Protein AF-A0A7Y2Z597-F1 (afdb_monomer)

Solvent-accessible surface area (backbone atoms only — not comparable to full-atom values): 3616 Å² total; per-residue (Å²): 109,71,66,60,31,48,49,27,35,56,49,12,52,52,34,33,55,51,24,50,41,50,70,7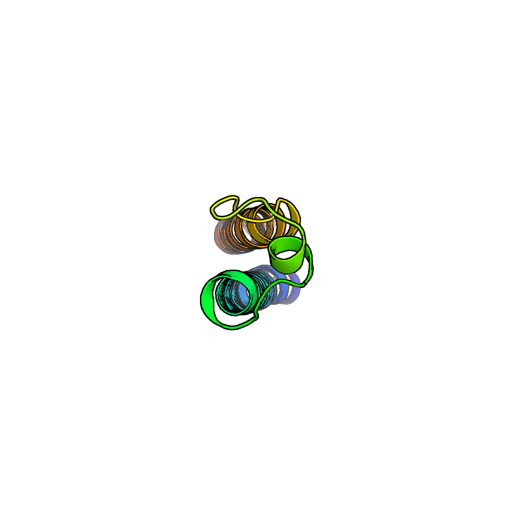6,72,41,86,52,77,72,56,77,76,74,55,89,86,66,79,50,68,65,43,54,47,34,36,52,51,12,52,51,30,30,50,51,24,72,67,58,71,83,79,127

pLDDT: mean 78.87, std 14.82, range [49.97, 94.44]

Radius of gyration: 14.96 Å; Cα contacts (8 Å, |Δi|>4): 56; chains: 1; bounding box: 32×18×46 Å

Secondary structure (DSSP, 8-state):
-HHHHHHHHHHHHHHHHHHHHHHHTS--GGGGGS-TT---HHHHHHHHHHHHHHHHHHH-----

Foldseek 3Di:
DVVLLVCLQVVLVVLLVVLVCCQPPDPDPVVVPDDPPDSPPVSVVSNVSSVVSNVCSVPVDPPD

Mean predicted aligned error: 8.18 Å

Sequence (64 aa):
MKILRFVLVFGGIALIGYGLYSLIGAPNPETINGVEGTISQQVLGMLGIGILAILAGVFMRRRR

Structure (mmCIF, N/CA/C/O backbone):
data_AF-A0A7Y2Z597-F1
#
_entry.id   AF-A0A7Y2Z597-F1
#
loop_
_atom_site.group_PDB
_atom_site.id
_atom_site.type_symbol
_atom_site.label_atom_id
_atom_site.label_alt_id
_atom_site.label_comp_id
_atom_site.label_asym_id
_atom_site.label_entity_id
_atom_site.label_seq_id
_atom_site.pdbx_PDB_ins_code
_atom_site.Cartn_x
_atom_site.Cartn_y
_atom_site.Cartn_z
_atom_site.occupancy
_atom_site.B_iso_or_equiv
_atom_site.auth_seq_id
_atom_site.auth_comp_id
_atom_site.auth_asym_id
_atom_site.auth_atom_id
_atom_site.pdbx_PDB_model_num
ATOM 1 N N . MET A 1 1 ? -11.635 9.450 14.526 1.00 62.09 1 MET A N 1
ATOM 2 C CA . MET A 1 1 ? -10.609 8.379 14.603 1.00 62.09 1 MET A CA 1
ATOM 3 C C . MET A 1 1 ? -10.935 7.126 13.782 1.00 62.09 1 MET A C 1
ATOM 5 O O . MET A 1 1 ? -10.037 6.646 13.111 1.00 62.09 1 MET A O 1
ATOM 9 N N . LYS A 1 2 ? -12.164 6.569 13.808 1.00 77.38 2 LYS A N 1
ATOM 10 C CA . LYS A 1 2 ? -12.478 5.308 13.089 1.00 77.38 2 LYS A CA 1
ATOM 11 C C . LYS A 1 2 ? -12.301 5.412 11.567 1.00 77.38 2 LYS A C 1
ATOM 13 O O . LYS A 1 2 ? -11.638 4.564 10.990 1.00 77.38 2 LYS A O 1
ATOM 18 N N . ILE A 1 3 ? -12.829 6.476 10.957 1.00 86.06 3 ILE A N 1
ATOM 19 C CA . ILE A 1 3 ? -12.728 6.717 9.508 1.00 86.06 3 ILE A CA 1
ATOM 20 C C . ILE A 1 3 ? -11.272 6.944 9.093 1.00 86.06 3 ILE A C 1
ATOM 22 O O . ILE A 1 3 ? -10.802 6.297 8.173 1.00 86.06 3 ILE A O 1
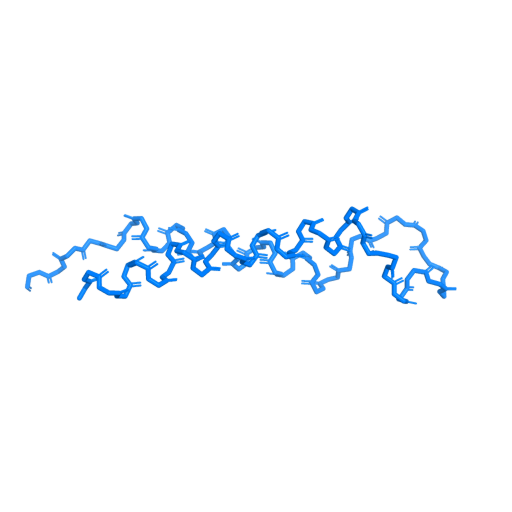ATOM 26 N N . LEU A 1 4 ? -10.525 7.780 9.823 1.00 86.69 4 LEU A N 1
ATOM 27 C CA . LEU A 1 4 ? -9.114 8.044 9.522 1.00 86.69 4 LEU A CA 1
ATOM 28 C C . LEU A 1 4 ? -8.256 6.771 9.577 1.00 86.69 4 LEU A C 1
ATOM 30 O O . LEU A 1 4 ? -7.484 6.509 8.663 1.00 86.69 4 LEU A O 1
ATOM 34 N N . ARG A 1 5 ? -8.439 5.940 10.612 1.00 86.94 5 ARG A N 1
ATOM 35 C CA . ARG A 1 5 ? -7.782 4.631 10.702 1.00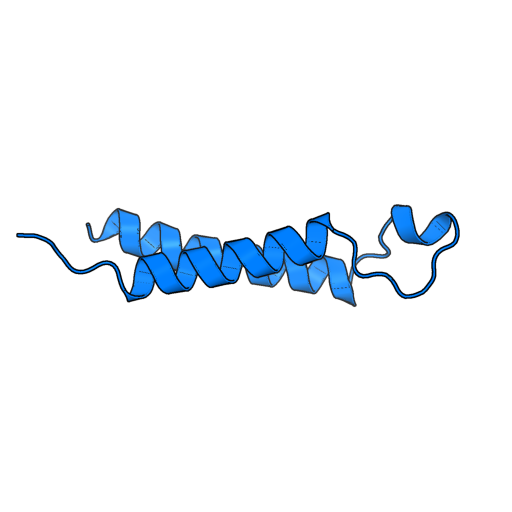 86.94 5 ARG A CA 1
ATOM 36 C C . ARG A 1 5 ? -8.162 3.724 9.533 1.00 86.94 5 ARG A C 1
ATOM 38 O O . ARG A 1 5 ? -7.294 3.055 8.987 1.00 86.94 5 ARG A O 1
ATOM 45 N N . PHE A 1 6 ? -9.441 3.703 9.161 1.00 91.31 6 PHE A N 1
ATOM 46 C CA . PHE A 1 6 ? -9.919 2.903 8.039 1.00 91.31 6 PHE A CA 1
ATOM 47 C C . PHE A 1 6 ? -9.261 3.342 6.727 1.00 91.31 6 PHE A C 1
ATOM 49 O O . PHE A 1 6 ? -8.696 2.508 6.034 1.00 91.31 6 PHE A O 1
ATOM 56 N N . VAL A 1 7 ? -9.240 4.648 6.446 1.00 92.44 7 VAL A N 1
ATOM 57 C CA . VAL A 1 7 ? -8.603 5.229 5.255 1.00 92.44 7 VAL A CA 1
ATOM 58 C C . VAL A 1 7 ? -7.103 4.938 5.217 1.00 92.44 7 VAL A C 1
ATOM 60 O O . VAL A 1 7 ? -6.595 4.562 4.170 1.00 92.44 7 VAL A O 1
ATOM 63 N N . LEU A 1 8 ? -6.395 5.049 6.344 1.00 90.56 8 LEU A N 1
ATOM 64 C CA . LEU A 1 8 ? -4.958 4.762 6.409 1.00 90.56 8 LEU A CA 1
ATOM 65 C C . LEU A 1 8 ? -4.637 3.294 6.105 1.00 90.56 8 LEU A C 1
ATOM 67 O O . LEU A 1 8 ? -3.715 3.008 5.346 1.00 90.56 8 LEU A O 1
ATOM 71 N N . VAL A 1 9 ? -5.415 2.366 6.665 1.00 90.94 9 VAL A N 1
ATOM 72 C CA . VAL A 1 9 ? -5.200 0.931 6.445 1.00 90.94 9 VAL A CA 1
ATOM 73 C C . VAL A 1 9 ? -5.612 0.529 5.028 1.00 90.94 9 VAL A C 1
ATOM 75 O O . VAL A 1 9 ? -4.808 -0.065 4.316 1.00 90.94 9 VAL A O 1
ATOM 78 N N . PHE A 1 10 ? -6.822 0.882 4.583 1.00 94.19 10 PHE A N 1
ATOM 79 C CA . PHE A 1 10 ? -7.295 0.531 3.237 1.00 94.19 10 PHE A CA 1
ATOM 80 C C . PHE A 1 10 ? -6.489 1.230 2.138 1.00 94.19 10 PHE A C 1
ATOM 82 O O . PHE A 1 10 ? -6.130 0.602 1.145 1.00 94.19 10 PHE A O 1
ATOM 89 N N . GLY A 1 11 ? -6.165 2.509 2.332 1.00 93.69 11 GLY A N 1
ATOM 90 C CA . GLY A 1 11 ? -5.332 3.276 1.412 1.00 93.69 11 GLY A CA 1
ATOM 91 C C . GLY A 1 11 ? -3.920 2.711 1.318 1.00 93.69 11 GLY A C 1
ATOM 92 O O . GLY A 1 11 ? -3.413 2.543 0.215 1.00 93.69 11 GLY A O 1
ATOM 93 N N . GLY A 1 12 ? -3.311 2.335 2.448 1.00 91.69 12 GLY A N 1
ATOM 94 C CA . GLY A 1 12 ? -1.997 1.693 2.452 1.00 91.69 12 GLY A CA 1
ATOM 95 C C . GLY A 1 12 ? -1.990 0.340 1.734 1.00 91.69 12 GLY A C 1
ATOM 96 O O . GLY A 1 12 ? -1.089 0.080 0.942 1.00 91.69 12 GLY A O 1
ATOM 97 N N . ILE A 1 13 ? -3.025 -0.487 1.924 1.00 94.31 13 ILE A N 1
ATOM 98 C CA . ILE A 1 13 ? -3.175 -1.764 1.202 1.00 94.31 13 ILE A CA 1
ATOM 99 C C . ILE A 1 13 ? -3.290 -1.527 -0.310 1.00 94.31 13 ILE A C 1
ATOM 101 O O . ILE A 1 13 ? -2.605 -2.194 -1.085 1.00 94.31 13 ILE A O 1
ATOM 105 N N . ALA A 1 14 ? -4.113 -0.565 -0.736 1.00 94.06 14 ALA A N 1
ATOM 106 C CA . ALA A 1 14 ? -4.262 -0.224 -2.150 1.00 94.06 14 ALA A CA 1
ATOM 107 C C . ALA A 1 14 ? -2.945 0.284 -2.762 1.00 94.06 14 ALA A C 1
ATOM 109 O O . ALA A 1 14 ? -2.583 -0.119 -3.867 1.00 94.06 14 ALA A O 1
ATOM 110 N N . LEU A 1 15 ? -2.200 1.116 -2.025 1.00 92.31 15 LEU A N 1
ATOM 111 C CA . LEU A 1 15 ? -0.910 1.652 -2.464 1.00 92.31 15 LEU A CA 1
ATOM 112 C C . LEU A 1 15 ? 0.139 0.544 -2.639 1.00 92.31 15 LEU A C 1
ATOM 114 O O . LEU A 1 15 ? 0.857 0.532 -3.637 1.00 92.31 15 LEU A O 1
ATOM 118 N N . ILE A 1 16 ? 0.190 -0.414 -1.704 1.00 91.88 16 ILE A N 1
ATOM 119 C CA . ILE A 1 16 ? 1.070 -1.587 -1.800 1.00 91.88 16 ILE A CA 1
ATOM 120 C C . ILE A 1 16 ? 0.669 -2.461 -2.989 1.00 91.88 16 ILE A C 1
ATOM 122 O O . ILE A 1 16 ? 1.533 -2.859 -3.766 1.00 91.88 16 ILE A O 1
ATOM 126 N N . GLY A 1 17 ? -0.628 -2.730 -3.164 1.00 90.56 17 GLY A N 1
ATOM 127 C CA . GLY A 1 17 ? -1.128 -3.521 -4.289 1.00 90.56 17 GLY A CA 1
ATOM 128 C C . GLY A 1 17 ? -0.756 -2.908 -5.641 1.00 90.56 17 GLY A C 1
ATOM 129 O O . GLY A 1 17 ? -0.246 -3.605 -6.515 1.00 90.56 17 GLY A O 1
ATOM 130 N N . TYR A 1 18 ? -0.932 -1.593 -5.789 1.00 88.94 18 TYR A N 1
ATOM 131 C CA . TYR A 1 18 ? -0.563 -0.879 -7.011 1.00 88.94 18 TYR A CA 1
ATOM 132 C C . TYR A 1 18 ? 0.962 -0.811 -7.213 1.00 88.94 18 TYR A C 1
ATOM 134 O O . TYR A 1 18 ? 1.441 -1.016 -8.327 1.00 88.94 18 TYR A O 1
ATOM 142 N N . GLY A 1 19 ? 1.744 -0.614 -6.146 1.00 86.50 19 GLY A N 1
A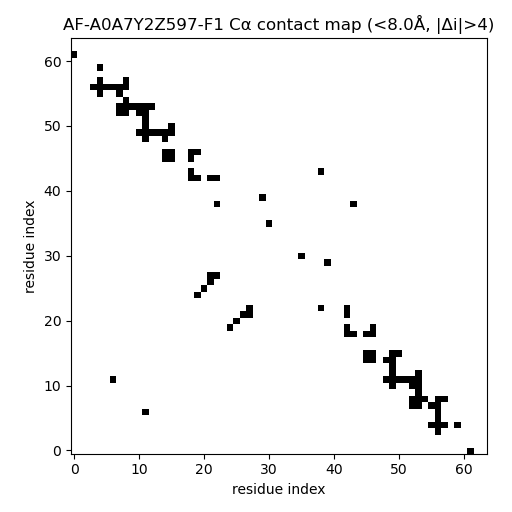TOM 143 C CA . GLY A 1 19 ? 3.210 -0.664 -6.207 1.00 86.50 19 GLY A CA 1
ATOM 144 C C . GLY A 1 19 ? 3.743 -2.032 -6.635 1.00 86.50 19 GLY A C 1
ATOM 145 O O . GLY A 1 19 ? 4.619 -2.105 -7.491 1.00 86.50 19 GLY A O 1
ATOM 146 N N . LEU A 1 20 ? 3.170 -3.120 -6.112 1.00 86.06 20 LEU A N 1
ATOM 147 C CA . LEU A 1 20 ? 3.520 -4.485 -6.520 1.00 86.06 20 LEU A CA 1
ATOM 148 C C . LEU A 1 20 ? 3.108 -4.778 -7.968 1.00 86.06 20 LEU A C 1
ATOM 150 O O . LEU A 1 20 ? 3.886 -5.374 -8.710 1.00 86.06 20 LEU A O 1
ATOM 154 N N . TYR A 1 21 ? 1.926 -4.325 -8.394 1.00 84.19 21 TYR A N 1
ATOM 155 C CA . TYR A 1 21 ? 1.496 -4.431 -9.791 1.00 84.19 21 TYR A CA 1
ATOM 156 C C . TYR A 1 21 ? 2.450 -3.686 -10.736 1.00 84.19 21 TYR A C 1
ATOM 158 O O . TYR A 1 21 ? 2.838 -4.227 -11.767 1.00 84.19 21 TYR A O 1
ATOM 166 N N . SER A 1 22 ? 2.899 -2.487 -10.360 1.00 79.69 22 SER A N 1
ATOM 167 C CA . SER A 1 22 ? 3.880 -1.713 -11.133 1.00 79.69 22 SER A CA 1
ATOM 168 C C . SER A 1 22 ? 5.286 -2.324 -11.126 1.00 79.69 22 SER A C 1
ATOM 170 O O . SER A 1 22 ? 6.078 -2.047 -12.024 1.00 79.69 22 SER A O 1
ATOM 172 N N . LEU A 1 23 ? 5.617 -3.120 -10.106 1.00 77.81 23 LEU A N 1
ATOM 173 C CA . LEU A 1 23 ? 6.909 -3.794 -9.984 1.00 77.81 23 LEU A CA 1
ATOM 174 C C . LEU A 1 23 ? 6.976 -5.082 -10.814 1.00 77.81 23 LEU A C 1
ATOM 176 O O . L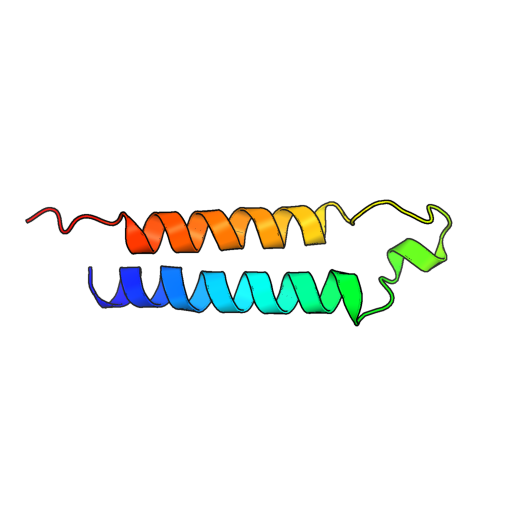EU A 1 23 ? 8.014 -5.375 -11.396 1.00 77.81 23 LEU A O 1
ATOM 180 N N . ILE A 1 24 ? 5.890 -5.861 -10.824 1.00 77.44 24 ILE A N 1
ATOM 181 C CA . ILE A 1 24 ? 5.864 -7.226 -11.378 1.00 77.44 24 ILE A CA 1
ATOM 182 C C . ILE A 1 24 ? 5.097 -7.289 -12.708 1.00 77.44 24 ILE A C 1
ATOM 184 O O . ILE A 1 24 ? 5.444 -8.078 -13.581 1.00 77.44 24 ILE A O 1
ATOM 188 N N . GLY A 1 25 ? 4.030 -6.499 -12.857 1.00 67.00 25 GLY A N 1
ATOM 189 C CA . GLY A 1 25 ? 3.039 -6.644 -13.929 1.00 67.00 25 GLY A CA 1
ATOM 190 C C . GLY A 1 25 ? 3.075 -5.573 -15.019 1.00 67.00 25 GLY A C 1
ATOM 191 O O . GLY A 1 25 ? 2.637 -5.844 -16.134 1.00 67.00 25 GLY A O 1
ATOM 192 N N . ALA A 1 26 ? 3.587 -4.374 -14.737 1.00 60.75 26 ALA A N 1
ATOM 193 C CA . ALA A 1 26 ? 3.710 -3.314 -15.733 1.00 60.75 26 ALA A CA 1
ATOM 194 C C . ALA A 1 26 ? 5.169 -3.198 -16.206 1.00 60.75 26 ALA A C 1
ATOM 196 O O . ALA A 1 26 ? 6.047 -2.972 -15.370 1.00 60.75 26 ALA A O 1
ATOM 197 N N . PRO A 1 27 ? 5.468 -3.303 -17.516 1.00 57.91 27 PRO A N 1
ATOM 198 C CA . PRO A 1 27 ? 6.770 -2.891 -18.019 1.00 57.91 27 PRO A CA 1
ATOM 199 C C . PRO A 1 27 ? 6.899 -1.388 -17.758 1.00 57.91 27 PRO A C 1
ATOM 201 O O . PRO A 1 27 ? 6.202 -0.577 -18.369 1.00 57.91 27 PRO A O 1
ATOM 204 N N . ASN A 1 28 ? 7.736 -1.011 -16.791 1.00 60.06 28 ASN A N 1
ATOM 205 C CA . ASN A 1 28 ? 7.967 0.394 -16.488 1.00 60.06 28 ASN A CA 1
ATOM 206 C C . ASN A 1 28 ? 8.545 1.054 -17.751 1.00 60.06 28 ASN A C 1
ATOM 208 O O . ASN A 1 28 ? 9.567 0.587 -18.257 1.00 60.06 28 ASN A O 1
ATOM 212 N N . PRO A 1 29 ? 7.961 2.141 -18.278 1.00 55.56 29 PRO A N 1
ATOM 213 C CA . PRO A 1 29 ? 8.496 2.799 -19.470 1.00 55.56 29 PRO A CA 1
ATOM 214 C C . PRO A 1 29 ? 9.939 3.295 -19.258 1.00 55.56 29 PRO A C 1
ATOM 216 O O . PRO A 1 29 ? 10.702 3.403 -20.212 1.00 55.56 29 PRO A O 1
ATOM 219 N N . GLU A 1 30 ? 10.353 3.509 -18.004 1.00 54.72 30 GLU A N 1
ATOM 220 C CA . GLU A 1 30 ? 11.734 3.841 -17.628 1.00 54.72 30 GLU A CA 1
ATOM 221 C C . GLU A 1 30 ? 12.722 2.679 -17.837 1.00 54.72 30 GLU A C 1
ATOM 223 O O . GLU A 1 30 ? 13.891 2.919 -18.131 1.00 54.72 30 GLU A O 1
ATOM 228 N N . THR A 1 31 ? 12.269 1.419 -17.775 1.00 52.34 31 THR A N 1
ATOM 229 C CA . THR A 1 31 ? 13.127 0.252 -18.071 1.00 52.34 31 THR A CA 1
ATOM 230 C C . THR A 1 31 ? 13.458 0.099 -19.557 1.00 52.34 31 THR A C 1
ATOM 232 O O . THR A 1 31 ? 14.416 -0.590 -19.891 1.00 52.34 31 THR A O 1
ATOM 235 N N . ILE A 1 32 ? 12.745 0.800 -20.448 1.00 53.28 32 ILE A N 1
ATOM 236 C CA . ILE A 1 32 ? 12.984 0.769 -21.902 1.00 53.28 32 ILE A CA 1
ATOM 237 C C . ILE A 1 32 ? 14.263 1.553 -22.284 1.00 53.28 32 ILE A C 1
ATOM 239 O O . ILE A 1 32 ? 14.810 1.332 -23.359 1.00 53.28 32 ILE A O 1
ATOM 243 N N . ASN A 1 33 ? 14.803 2.400 -21.392 1.00 52.28 33 ASN A N 1
ATOM 244 C CA . ASN A 1 33 ? 15.974 3.251 -21.668 1.00 52.28 33 ASN A CA 1
ATOM 245 C C . ASN A 1 33 ? 17.271 2.870 -20.915 1.00 52.28 33 ASN A C 1
ATOM 247 O O . ASN A 1 33 ? 18.187 3.684 -20.834 1.00 52.28 33 ASN A O 1
ATOM 251 N N . GLY A 1 34 ? 17.411 1.628 -20.434 1.00 50.31 34 GLY A N 1
ATOM 252 C CA . GLY A 1 34 ? 18.751 1.054 -20.218 1.00 50.31 34 GLY A CA 1
ATOM 253 C C . GLY A 1 34 ? 19.338 1.072 -18.803 1.00 50.31 34 GLY A C 1
ATOM 254 O O . GLY A 1 34 ? 20.532 1.311 -18.652 1.00 50.31 34 GLY A O 1
ATOM 255 N N . VAL A 1 35 ? 18.562 0.722 -17.774 1.00 49.97 35 VAL A N 1
ATOM 256 C CA . VAL A 1 35 ? 19.138 0.188 -16.523 1.00 49.97 35 VAL A CA 1
ATOM 257 C C . VAL A 1 35 ? 18.288 -0.991 -16.050 1.00 49.97 35 VAL A C 1
ATOM 259 O O . VAL A 1 35 ? 17.388 -0.854 -15.221 1.00 49.97 35 VAL A O 1
ATOM 262 N N . GLU A 1 36 ? 18.550 -2.165 -16.621 1.00 52.91 36 GLU A N 1
ATOM 263 C CA . GLU A 1 36 ? 17.982 -3.431 -16.160 1.00 52.91 36 GLU A CA 1
ATOM 264 C C . GLU A 1 36 ? 18.367 -3.656 -14.686 1.00 52.91 36 GLU A C 1
ATOM 266 O O . GLU A 1 36 ? 19.542 -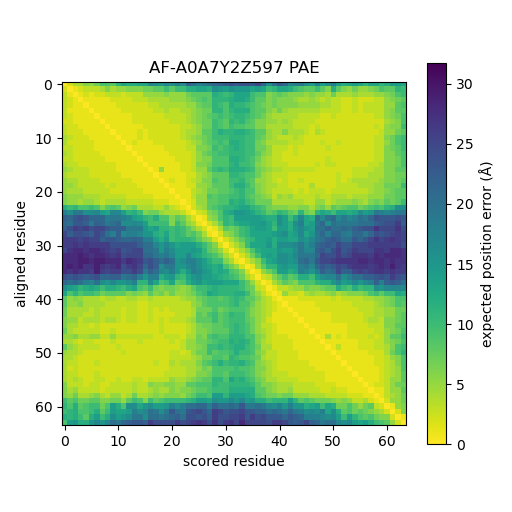3.773 -14.348 1.00 52.91 36 GLU A O 1
ATOM 271 N N . GLY A 1 37 ? 17.376 -3.679 -13.789 1.00 54.94 37 GLY A N 1
ATOM 272 C CA . GLY A 1 37 ? 17.551 -4.126 -12.400 1.00 54.94 37 GLY A CA 1
ATOM 273 C C . GLY A 1 37 ? 17.313 -3.092 -11.296 1.00 54.94 37 GLY A C 1
ATOM 274 O O . GLY A 1 37 ? 17.326 -3.466 -10.124 1.00 54.94 37 GLY A O 1
ATOM 275 N N . THR A 1 38 ? 17.043 -1.822 -11.613 1.00 60.78 38 THR A N 1
ATOM 276 C CA . THR A 1 38 ? 16.770 -0.820 -10.565 1.00 60.78 38 THR A CA 1
ATOM 277 C C . THR A 1 38 ? 15.268 -0.709 -10.321 1.00 60.78 38 THR A C 1
ATOM 279 O O . THR A 1 38 ? 14.519 -0.300 -11.205 1.00 60.78 38 THR A O 1
ATOM 282 N N . ILE A 1 39 ? 14.811 -1.064 -9.115 1.00 67.06 39 ILE A N 1
ATOM 283 C CA . ILE A 1 39 ? 13.454 -0.733 -8.659 1.00 67.06 39 ILE A CA 1
ATOM 284 C C . ILE A 1 39 ? 13.292 0.783 -8.804 1.00 67.06 39 ILE A C 1
ATOM 286 O O . ILE A 1 39 ? 14.050 1.534 -8.187 1.00 67.06 39 ILE A O 1
ATOM 290 N N . SER A 1 40 ? 12.333 1.234 -9.621 1.00 76.44 40 SER A N 1
ATOM 291 C CA . SER A 1 40 ? 12.074 2.668 -9.787 1.00 76.44 40 SER A CA 1
ATOM 292 C C . SER A 1 40 ? 11.856 3.311 -8.415 1.00 76.44 40 SER A C 1
ATOM 294 O O . SER A 1 40 ? 11.133 2.772 -7.569 1.00 76.44 40 SER A O 1
ATOM 296 N N . GLN A 1 41 ? 12.471 4.475 -8.188 1.00 82.69 41 GLN A N 1
ATOM 297 C CA . GLN A 1 41 ? 12.344 5.214 -6.926 1.00 82.69 41 GLN A CA 1
ATOM 298 C C . GLN A 1 41 ? 10.879 5.528 -6.602 1.00 82.69 41 GLN A C 1
ATOM 300 O O . GLN A 1 41 ? 10.490 5.580 -5.435 1.00 82.69 41 GLN A O 1
ATOM 305 N N . GLN A 1 42 ? 10.046 5.665 -7.635 1.00 83.06 42 GLN A N 1
ATOM 306 C CA . GLN A 1 42 ? 8.607 5.825 -7.491 1.00 83.06 42 GLN A CA 1
ATOM 307 C C . GLN A 1 42 ? 7.955 4.575 -6.884 1.00 83.06 42 GLN A C 1
ATOM 309 O O . GLN A 1 42 ? 7.208 4.687 -5.914 1.00 83.06 42 GLN A O 1
ATOM 314 N N . VAL A 1 43 ? 8.271 3.383 -7.400 1.00 84.75 43 VAL A N 1
ATOM 315 C CA . VAL A 1 43 ? 7.746 2.106 -6.886 1.00 84.75 43 VAL A CA 1
ATOM 316 C C . VAL A 1 43 ? 8.222 1.862 -5.454 1.00 84.75 43 VAL A C 1
ATOM 318 O O . VAL A 1 43 ? 7.417 1.515 -4.588 1.00 84.75 43 VAL A O 1
ATOM 321 N N . LEU A 1 44 ? 9.505 2.114 -5.173 1.00 86.69 44 LEU A N 1
ATOM 322 C CA . LEU A 1 44 ? 10.059 2.002 -3.823 1.00 86.69 44 LEU A CA 1
ATOM 323 C C . LEU A 1 44 ? 9.364 2.966 -2.847 1.00 86.69 44 LEU A C 1
ATOM 325 O O . LEU A 1 44 ? 8.982 2.568 -1.744 1.00 86.69 44 LEU A O 1
ATOM 329 N N . GLY A 1 45 ? 9.138 4.212 -3.272 1.00 88.88 45 GLY A N 1
ATOM 330 C CA . GLY A 1 45 ? 8.407 5.216 -2.502 1.00 88.88 45 GLY A CA 1
ATOM 331 C C . GLY A 1 45 ? 6.955 4.820 -2.238 1.00 88.88 45 GLY A C 1
ATOM 332 O O . GLY A 1 45 ? 6.479 4.943 -1.111 1.00 88.88 45 GLY A O 1
ATOM 333 N N . MET A 1 46 ? 6.257 4.278 -3.235 1.00 90.19 46 MET A N 1
ATOM 334 C CA . MET A 1 46 ? 4.877 3.806 -3.088 1.00 90.19 46 MET A CA 1
ATOM 335 C C . MET A 1 46 ? 4.768 2.640 -2.101 1.00 90.19 46 MET A C 1
ATOM 337 O O . MET A 1 46 ? 3.892 2.648 -1.237 1.00 90.19 46 MET A O 1
ATOM 341 N N . LEU A 1 47 ? 5.678 1.667 -2.166 1.00 89.62 47 LEU A N 1
ATOM 342 C CA . LEU A 1 47 ? 5.708 0.566 -1.200 1.00 89.62 47 LEU A CA 1
ATOM 343 C C . LEU A 1 47 ? 6.037 1.071 0.212 1.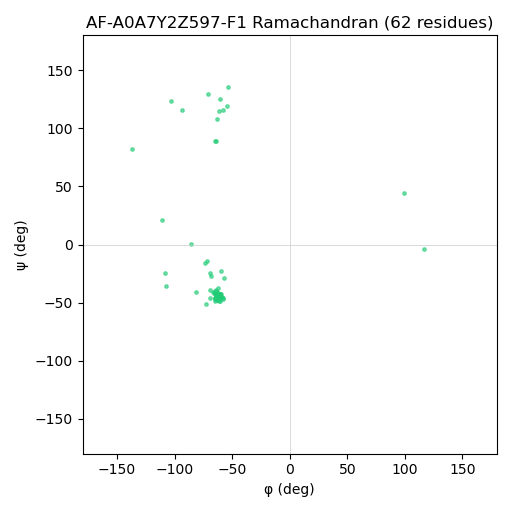00 89.62 47 LEU A C 1
ATOM 345 O O . LEU A 1 47 ? 5.336 0.728 1.167 1.00 89.62 47 LEU A O 1
ATOM 349 N N . GLY A 1 48 ? 7.047 1.936 0.346 1.00 91.31 48 GLY A N 1
ATOM 350 C CA . GLY A 1 48 ? 7.452 2.514 1.629 1.00 91.31 48 GLY A CA 1
ATOM 351 C C . GLY A 1 48 ? 6.338 3.325 2.296 1.00 91.31 48 GLY A C 1
ATOM 352 O O . GLY A 1 48 ? 6.013 3.096 3.463 1.00 91.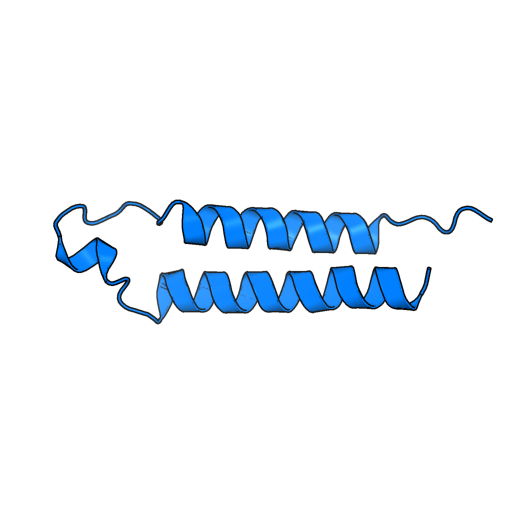31 48 GLY A O 1
ATOM 353 N N . ILE A 1 49 ? 5.693 4.226 1.549 1.00 93.38 49 ILE A N 1
ATOM 354 C CA . ILE A 1 49 ? 4.564 5.028 2.047 1.00 93.38 49 ILE A CA 1
ATOM 355 C C . ILE A 1 49 ? 3.374 4.129 2.391 1.00 93.38 49 ILE A C 1
ATOM 357 O O . ILE A 1 49 ? 2.725 4.346 3.414 1.00 93.38 49 ILE A O 1
ATOM 361 N N . GLY A 1 50 ? 3.103 3.098 1.588 1.00 91.94 50 GLY A N 1
ATOM 362 C CA . GLY A 1 50 ? 2.014 2.157 1.837 1.00 91.94 50 GLY A CA 1
ATOM 363 C C . GLY A 1 50 ? 2.182 1.416 3.165 1.00 91.94 50 GLY A C 1
ATOM 364 O O . GLY A 1 50 ? 1.249 1.360 3.968 1.00 91.94 50 GLY A O 1
ATOM 365 N N . ILE A 1 51 ? 3.393 0.931 3.449 1.00 93.88 51 ILE A N 1
ATOM 366 C CA . ILE A 1 51 ? 3.720 0.270 4.721 1.00 93.88 51 ILE A CA 1
ATOM 367 C C . ILE A 1 51 ? 3.581 1.252 5.892 1.00 93.88 51 ILE A C 1
ATOM 369 O O . ILE A 1 51 ? 2.936 0.930 6.895 1.00 93.88 51 ILE A O 1
ATOM 373 N N . LEU A 1 52 ? 4.127 2.466 5.766 1.00 94.44 52 LEU A N 1
ATOM 374 C CA . LEU A 1 52 ? 4.028 3.495 6.806 1.00 94.44 52 LEU A CA 1
ATOM 375 C C . LEU A 1 52 ? 2.577 3.911 7.080 1.00 94.44 52 LEU A C 1
ATOM 377 O O . LEU A 1 52 ? 2.214 4.109 8.238 1.00 94.44 52 LEU A O 1
ATOM 381 N N . ALA A 1 53 ? 1.732 3.995 6.052 1.00 92.88 53 ALA A N 1
ATOM 382 C CA . ALA A 1 53 ? 0.313 4.308 6.196 1.00 92.88 53 ALA A CA 1
ATOM 383 C C . ALA A 1 53 ? -0.441 3.216 6.972 1.00 92.88 53 ALA A C 1
ATOM 385 O O . ALA A 1 53 ? -1.215 3.532 7.881 1.00 92.88 53 ALA A O 1
ATOM 386 N N . ILE A 1 54 ? -0.168 1.936 6.689 1.00 92.06 54 ILE A N 1
ATOM 387 C CA . ILE A 1 54 ? -0.751 0.816 7.443 1.00 92.06 54 ILE A CA 1
ATOM 388 C C . ILE A 1 54 ? -0.284 0.860 8.896 1.00 92.06 54 ILE A C 1
ATOM 390 O O . ILE A 1 54 ? -1.117 0.787 9.801 1.00 92.06 54 ILE A O 1
ATOM 394 N N . LEU A 1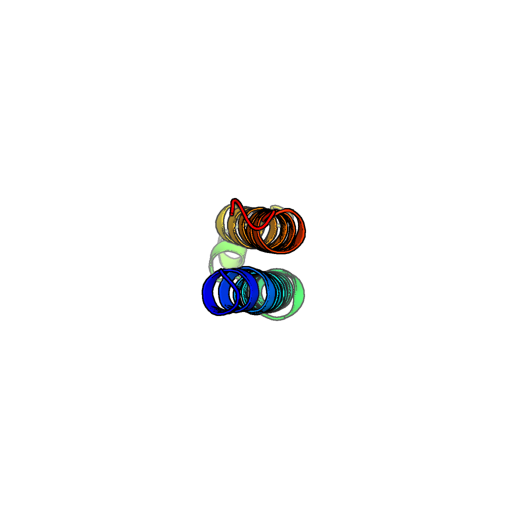 55 ? 1.020 1.026 9.137 1.00 92.50 55 LEU A N 1
ATOM 395 C CA . LEU A 1 55 ? 1.568 1.131 10.490 1.00 92.50 55 LEU A CA 1
ATOM 396 C C . LEU A 1 55 ? 0.938 2.302 11.247 1.00 92.50 55 LEU A C 1
ATOM 398 O O . LEU A 1 55 ? 0.461 2.122 12.367 1.00 92.50 55 LEU A O 1
ATOM 402 N N . ALA A 1 56 ? 0.841 3.473 10.619 1.00 90.12 56 ALA A N 1
ATOM 403 C CA . ALA A 1 56 ? 0.183 4.634 11.200 1.00 90.12 56 ALA A CA 1
ATOM 404 C C . ALA A 1 56 ? -1.279 4.330 11.552 1.00 90.12 56 ALA A C 1
ATOM 406 O O . ALA A 1 56 ? -1.705 4.625 12.664 1.00 90.12 56 ALA A O 1
ATOM 407 N N . GLY A 1 57 ? -2.038 3.690 10.658 1.00 87.12 57 GLY A N 1
ATOM 408 C CA . GLY A 1 57 ? -3.426 3.300 10.912 1.00 87.12 57 GLY A CA 1
ATOM 409 C C . GLY A 1 57 ? -3.578 2.256 12.026 1.00 87.12 57 GLY A C 1
ATOM 410 O O . GLY A 1 57 ? -4.483 2.361 12.857 1.00 87.12 57 GLY A O 1
ATOM 411 N N . VAL A 1 58 ? -2.690 1.263 12.089 1.00 86.81 58 VAL A N 1
ATOM 412 C CA . VAL A 1 58 ? -2.701 0.205 13.114 1.00 86.81 58 VAL A CA 1
ATOM 413 C C . VAL A 1 58 ? -2.342 0.766 14.490 1.00 86.81 58 VAL A C 1
ATOM 415 O O . VAL A 1 58 ? -3.054 0.494 15.460 1.00 86.81 58 VAL A O 1
ATOM 418 N N . PHE A 1 59 ? -1.293 1.586 14.572 1.00 86.69 59 PHE A N 1
ATOM 419 C CA . PHE A 1 59 ? -0.799 2.170 15.821 1.00 86.69 59 PHE A CA 1
ATOM 420 C C . PHE A 1 59 ? -1.507 3.468 16.225 1.00 86.69 59 PHE A C 1
ATOM 422 O O . PHE A 1 59 ? -1.202 4.023 17.285 1.00 86.69 59 PHE A O 1
ATOM 429 N N . MET A 1 60 ? -2.481 3.949 15.442 1.00 80.00 60 MET A N 1
ATOM 430 C CA . MET A 1 60 ? -3.274 5.131 15.782 1.00 80.00 60 MET A CA 1
ATOM 431 C C . MET A 1 60 ? -4.115 4.868 17.040 1.00 80.00 60 MET A C 1
ATOM 433 O O . MET A 1 60 ? -5.263 4.412 16.994 1.00 80.00 60 MET A O 1
ATOM 437 N N . ARG A 1 61 ? -3.526 5.157 18.203 1.00 67.19 61 ARG A N 1
ATOM 438 C CA . ARG A 1 61 ? -4.179 5.038 19.505 1.00 67.19 61 ARG A CA 1
ATOM 439 C C . ARG A 1 61 ? -5.228 6.136 19.616 1.00 67.19 61 ARG A C 1
ATOM 441 O O . ARG A 1 61 ? -4.952 7.309 19.375 1.00 67.19 61 ARG A O 1
ATOM 448 N N . ARG A 1 62 ? -6.446 5.749 19.993 1.00 64.69 62 ARG A N 1
ATOM 449 C CA . ARG A 1 62 ? -7.562 6.666 20.244 1.00 64.69 62 ARG A CA 1
ATOM 450 C C . ARG A 1 62 ? -7.196 7.552 21.440 1.00 64.69 62 ARG A C 1
ATOM 452 O O . ARG A 1 62 ? -7.446 7.161 22.576 1.00 64.69 62 ARG A O 1
ATOM 459 N N . ARG A 1 63 ? -6.548 8.697 21.196 1.00 65.25 63 ARG A N 1
ATOM 460 C CA . ARG A 1 63 ? -6.425 9.759 22.202 1.00 65.25 63 ARG A CA 1
ATOM 461 C C . ARG A 1 63 ? -7.860 10.193 22.521 1.00 65.25 63 ARG A C 1
ATOM 463 O O . ARG A 1 63 ? -8.597 10.530 21.592 1.00 65.25 63 ARG A O 1
ATOM 470 N N . ARG A 1 64 ? -8.270 9.948 23.770 1.00 57.62 64 ARG A N 1
ATOM 471 C CA . ARG A 1 64 ? -9.582 10.329 24.306 1.00 57.62 64 ARG A CA 1
ATOM 472 C C . ARG A 1 64 ? -9.731 11.837 24.247 1.00 57.62 64 ARG A C 1
ATOM 474 O O . ARG A 1 64 ? -8.707 12.508 24.495 1.00 57.62 64 ARG A O 1
#